Protein AF-A0A2G9N004-F1 (afdb_monomer)

Radius of gyration: 15.36 Å; Cα contacts (8 Å, |Δi|>4): 137; chains: 1; bounding box: 22×33×58 Å

Nearest PDB structures (foldseek):
  5yh1-assembly1_A  TM=9.081E-01  e=7.435E-05  Pyrococcus furiosus DSM 3638
  3ab2-assembly3_J  TM=6.854E-01  e=3.575E-01  Corynebacterium glutamicum
  3ab4-assembly2_E  TM=6.416E-01  e=4.579E-01  Corynebacterium glutamicum
  3ab4-assembly3_K  TM=6.452E-01  e=1.024E+00  Corynebacterium glutamicum
  3ab2-assemb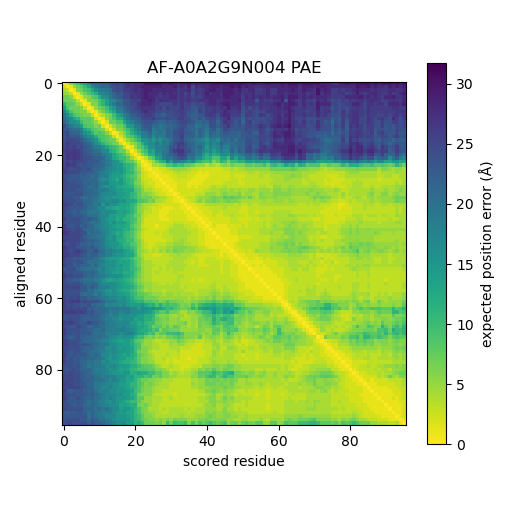ly1_C  TM=6.433E-01  e=1.159E+00  Corynebacterium glutamicum

Secondary structure (DSSP, 8-state):
---------------SS----TT---EEEEE-SSEEEEEE-HHHHHTT--HHHHHHHHHHH-TTTEEEEEEETTEEEEEE-TTTHHHHHHHHHHH-

Structure (mmCIF, N/CA/C/O backbone):
data_AF-A0A2G9N004-F1
#
_entry.id   AF-A0A2G9N004-F1
#
loop_
_atom_site.group_PDB
_atom_site.id
_atom_site.type_symbol
_atom_site.label_atom_id
_atom_site.label_alt_id
_atom_site.label_comp_id
_atom_site.label_asym_id
_atom_site.label_entity_id
_atom_site.label_seq_id
_atom_site.pdbx_PDB_ins_code
_atom_site.Cartn_x
_atom_site.Cartn_y
_atom_site.Cartn_z
_atom_site.occupancy
_atom_site.B_iso_or_equiv
_atom_site.auth_seq_id
_atom_site.auth_comp_id
_atom_site.auth_asym_id
_atom_site.auth_atom_id
_atom_site.pdbx_PDB_model_num
ATOM 1 N N . CYS A 1 1 ? 4.295 -15.138 38.399 1.00 32.31 1 CYS A N 1
ATOM 2 C CA . CYS A 1 1 ? 5.316 -14.975 37.356 1.00 32.31 1 CYS A CA 1
ATOM 3 C C . CYS A 1 1 ? 4.756 -15.554 36.069 1.00 32.31 1 CYS A C 1
ATOM 5 O O . CYS A 1 1 ? 4.342 -16.707 36.104 1.00 32.31 1 CYS A O 1
ATOM 7 N N . GLU A 1 2 ? 4.552 -14.675 35.080 1.00 30.58 2 GLU A N 1
ATOM 8 C CA . GLU A 1 2 ? 4.997 -14.775 33.669 1.00 30.58 2 GLU A CA 1
ATOM 9 C C . GLU A 1 2 ? 5.086 -16.189 33.049 1.00 30.58 2 GLU A C 1
ATOM 11 O O . GLU A 1 2 ? 5.562 -17.119 33.680 1.00 30.58 2 GLU A O 1
ATOM 16 N N . GLU A 1 3 ? 4.718 -16.465 31.800 1.00 34.47 3 GLU A N 1
ATOM 17 C CA . GLU A 1 3 ? 4.456 -15.638 30.620 1.00 34.47 3 GLU A CA 1
ATOM 18 C C . GLU A 1 3 ? 3.842 -16.575 29.548 1.00 34.47 3 GLU A C 1
ATOM 20 O O . GLU A 1 3 ? 4.180 -17.755 29.484 1.00 34.47 3 GLU A O 1
ATOM 25 N N . GLU A 1 4 ? 2.883 -16.048 28.783 1.00 36.28 4 GLU A N 1
ATOM 26 C CA . GLU A 1 4 ? 2.733 -16.123 27.313 1.00 36.28 4 GLU A CA 1
ATOM 27 C C . GLU A 1 4 ? 3.145 -17.435 26.592 1.00 36.28 4 GLU A C 1
ATOM 29 O O . GLU A 1 4 ? 4.280 -17.879 26.615 1.00 36.28 4 GLU A O 1
ATOM 34 N N . GLY A 1 5 ? 2.271 -18.151 25.881 1.00 37.84 5 GLY A N 1
ATOM 35 C CA . GLY A 1 5 ? 1.435 -17.663 24.787 1.00 37.84 5 GLY A CA 1
ATOM 36 C C . GLY A 1 5 ? 2.092 -18.006 23.445 1.00 37.84 5 GLY A C 1
ATOM 37 O O . GLY A 1 5 ? 3.099 -17.416 23.091 1.00 37.84 5 GLY A O 1
ATOM 38 N N . MET A 1 6 ? 1.522 -18.923 22.653 1.00 35.72 6 MET A N 1
ATOM 39 C CA . MET A 1 6 ? 1.829 -18.984 21.215 1.00 35.72 6 MET A CA 1
ATOM 40 C C . MET A 1 6 ? 0.735 -19.722 20.435 1.00 35.72 6 MET A C 1
ATOM 42 O O . MET A 1 6 ? 0.655 -20.947 20.380 1.00 35.72 6 MET A O 1
ATOM 46 N N . VAL A 1 7 ? -0.144 -18.926 19.827 1.00 36.38 7 VAL A N 1
ATOM 47 C CA . VAL A 1 7 ? -1.220 -19.360 18.934 1.00 36.38 7 VAL A CA 1
ATOM 48 C C . VAL A 1 7 ? -0.632 -19.683 17.560 1.00 36.38 7 VAL A C 1
ATOM 50 O O . VAL A 1 7 ? -0.249 -18.795 16.802 1.00 36.38 7 VAL A O 1
ATOM 53 N N . GLN A 1 8 ? -0.605 -20.965 17.202 1.00 40.16 8 GLN A N 1
ATOM 54 C CA . GLN A 1 8 ? -0.331 -21.414 15.837 1.00 40.16 8 GLN A CA 1
ATOM 55 C C . GLN A 1 8 ? -1.584 -21.266 14.967 1.00 40.16 8 GLN A C 1
ATOM 57 O O . GLN A 1 8 ? -2.447 -22.139 14.993 1.00 40.16 8 GLN A O 1
ATOM 62 N N . ARG A 1 9 ? -1.692 -20.205 14.155 1.00 37.94 9 ARG A N 1
ATOM 63 C CA . ARG A 1 9 ? -2.609 -20.176 12.992 1.00 37.94 9 ARG A CA 1
ATOM 64 C C . ARG A 1 9 ? -2.041 -19.361 11.828 1.00 37.94 9 ARG A C 1
ATOM 66 O O . ARG A 1 9 ? -2.526 -18.282 11.512 1.00 37.94 9 ARG A O 1
ATOM 73 N N . GLY A 1 10 ? -1.051 -19.923 11.137 1.00 36.41 10 GLY A N 1
ATOM 74 C CA . GLY A 1 10 ? -0.711 -19.528 9.768 1.00 36.41 10 GLY A CA 1
ATOM 75 C C . GLY A 1 10 ? -1.609 -20.266 8.775 1.00 36.41 10 GLY A C 1
ATOM 76 O O . GLY A 1 10 ? -1.238 -21.327 8.275 1.00 36.41 10 GLY A O 1
ATOM 77 N N . LYS A 1 11 ? -2.819 -19.753 8.513 1.00 38.72 11 LYS A N 1
ATOM 78 C CA . LYS A 1 11 ? -3.652 -20.258 7.412 1.00 38.72 11 LYS A CA 1
ATOM 79 C C . LYS A 1 11 ? -3.095 -19.705 6.096 1.00 38.72 11 LYS A C 1
ATOM 81 O O . LYS A 1 11 ? -3.106 -18.503 5.858 1.00 38.72 11 LYS A O 1
ATOM 86 N N . LYS A 1 12 ? -2.566 -20.635 5.305 1.00 41.50 12 LYS A N 1
ATOM 87 C CA . LYS A 1 12 ? -2.008 -20.519 3.956 1.00 41.50 12 LYS A CA 1
ATOM 88 C C . LYS A 1 12 ? -2.896 -19.669 3.039 1.00 41.50 12 LYS A C 1
ATOM 90 O O . LYS A 1 12 ? -4.014 -20.083 2.770 1.00 41.50 12 LYS A O 1
ATOM 95 N N . ASN A 1 13 ? -2.361 -18.570 2.509 1.00 40.53 13 ASN A N 1
ATOM 96 C CA . ASN A 1 13 ? -2.846 -17.901 1.296 1.00 40.53 13 ASN A CA 1
ATOM 97 C C . ASN A 1 13 ? -1.628 -17.618 0.395 1.00 40.53 13 ASN A C 1
ATOM 99 O O . ASN A 1 13 ? -1.233 -16.478 0.179 1.00 40.53 13 ASN A O 1
ATOM 103 N N . GLU A 1 14 ? -0.995 -18.691 -0.082 1.00 42.22 14 GLU A N 1
ATOM 104 C CA . GLU A 1 14 ? 0.106 -18.683 -1.063 1.00 42.22 14 GLU A CA 1
ATOM 105 C C . GLU A 1 14 ? -0.394 -19.126 -2.455 1.00 42.22 14 GLU A C 1
ATOM 107 O O . GLU A 1 14 ? 0.294 -19.809 -3.202 1.00 42.22 14 GLU A O 1
ATOM 112 N N . ALA A 1 15 ? -1.630 -18.768 -2.813 1.00 41.94 15 ALA A N 1
ATOM 113 C CA . ALA A 1 15 ? -2.284 -19.230 -4.039 1.00 41.94 15 ALA A CA 1
ATOM 114 C C . ALA A 1 15 ? -2.799 -18.055 -4.885 1.00 41.94 15 ALA A C 1
ATOM 116 O O . ALA A 1 15 ? -3.999 -17.891 -5.049 1.00 41.94 15 ALA A O 1
ATOM 117 N N . ALA A 1 16 ? -1.889 -17.207 -5.374 1.00 45.88 16 ALA A N 1
ATOM 118 C CA . ALA A 1 16 ? -2.142 -16.297 -6.508 1.00 45.88 16 ALA A CA 1
ATOM 119 C C . ALA A 1 16 ? -0.856 -15.722 -7.147 1.00 45.88 16 ALA A C 1
ATOM 121 O O . ALA A 1 16 ? -0.929 -14.831 -7.984 1.00 45.88 16 ALA A O 1
ATOM 122 N N . ALA A 1 17 ? 0.340 -16.201 -6.779 1.00 45.28 17 ALA A N 1
ATOM 123 C CA . ALA A 1 17 ? 1.596 -15.809 -7.437 1.00 45.28 17 ALA A CA 1
ATOM 124 C C . ALA A 1 17 ? 1.980 -16.776 -8.576 1.00 45.28 17 ALA A C 1
ATOM 126 O O . ALA A 1 17 ? 3.155 -16.927 -8.911 1.00 45.28 17 ALA A O 1
ATOM 127 N N . GLY A 1 18 ? 0.992 -17.484 -9.125 1.00 43.59 18 GLY A N 1
ATOM 128 C CA . GLY A 1 18 ? 1.172 -18.546 -10.099 1.00 43.59 18 GLY A CA 1
ATOM 129 C C . GLY A 1 18 ? 0.395 -18.258 -11.368 1.00 43.59 18 GLY A C 1
ATOM 130 O O . GLY A 1 18 ? -0.637 -18.861 -11.569 1.00 43.59 18 GLY A O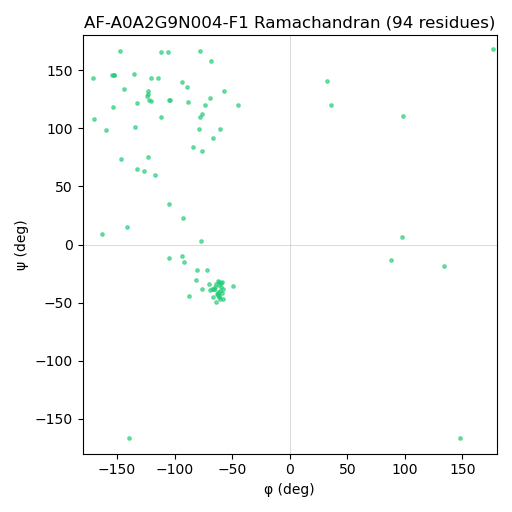 1
ATOM 131 N N . GLU A 1 19 ? 0.898 -17.336 -12.184 1.00 40.09 19 GLU A N 1
ATOM 132 C CA . GLU A 1 19 ? 0.922 -17.445 -13.646 1.00 40.09 19 GLU A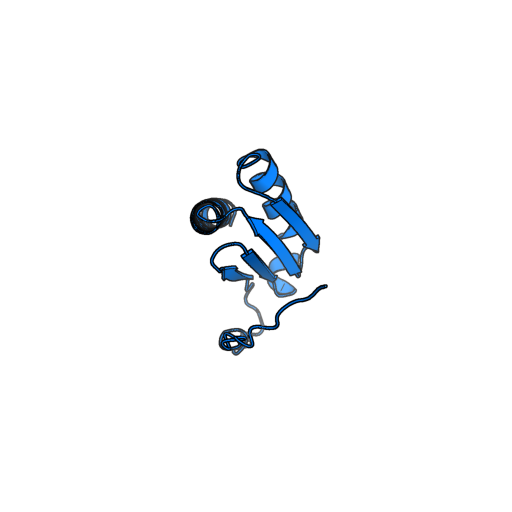 CA 1
ATOM 133 C C . GLU A 1 19 ? 1.810 -16.311 -14.169 1.00 40.09 19 GLU A C 1
ATOM 135 O O . GLU A 1 19 ? 1.517 -15.123 -14.060 1.00 40.09 19 GLU A O 1
ATOM 140 N N . ARG A 1 20 ? 3.002 -16.682 -14.644 1.00 50.12 20 ARG A N 1
ATOM 141 C CA . ARG A 1 20 ? 3.949 -15.754 -15.264 1.00 50.12 20 ARG A CA 1
ATOM 142 C C . ARG A 1 20 ? 3.449 -15.443 -16.673 1.00 50.12 20 ARG A C 1
ATOM 144 O O . ARG A 1 20 ? 3.973 -15.998 -17.636 1.00 50.12 20 ARG A O 1
ATOM 151 N N . GLU A 1 21 ? 2.483 -14.541 -16.804 1.00 49.72 21 GLU A N 1
ATOM 152 C CA . GLU A 1 21 ? 2.242 -13.859 -18.076 1.00 49.72 21 GLU A CA 1
ATOM 153 C C . GLU A 1 21 ? 3.457 -12.966 -18.370 1.00 49.72 21 GLU A C 1
ATOM 155 O O . GLU A 1 21 ? 3.576 -11.835 -17.891 1.00 49.72 21 GLU A O 1
ATOM 160 N N . LYS A 1 22 ? 4.440 -13.516 -19.093 1.00 50.88 22 LYS A N 1
ATOM 161 C CA . LYS A 1 22 ? 5.611 -12.769 -19.563 1.00 50.88 22 LYS A CA 1
ATOM 162 C C . LYS A 1 22 ? 5.133 -11.638 -20.482 1.00 50.88 22 LYS A C 1
ATOM 164 O O . LYS A 1 22 ? 4.866 -11.876 -21.651 1.00 50.88 22 LYS A O 1
ATOM 169 N N . GLY A 1 23 ? 5.053 -10.423 -19.941 1.00 65.38 23 GLY A N 1
ATOM 170 C CA . GLY A 1 23 ? 4.770 -9.192 -20.690 1.00 65.38 23 GLY A CA 1
ATOM 171 C C . GLY A 1 23 ? 3.726 -8.279 -20.045 1.00 65.38 23 GLY A C 1
ATOM 172 O O . GLY A 1 23 ? 3.699 -7.086 -20.340 1.00 65.38 23 GLY A O 1
ATOM 173 N N . ASN A 1 24 ? 2.908 -8.798 -19.125 1.00 78.62 24 ASN A N 1
ATOM 174 C CA . ASN A 1 24 ? 1.876 -8.000 -18.469 1.00 78.62 24 ASN A CA 1
ATOM 175 C C . ASN A 1 24 ? 2.379 -7.411 -17.145 1.00 78.62 24 ASN A C 1
ATOM 177 O O . ASN A 1 24 ? 3.101 -8.050 -16.376 1.00 78.62 24 ASN A O 1
ATOM 181 N N . ALA A 1 25 ? 2.011 -6.156 -16.885 1.00 85.81 25 ALA A N 1
ATOM 182 C CA . ALA A 1 25 ? 2.237 -5.513 -15.597 1.00 85.81 25 ALA A CA 1
ATOM 183 C C . ALA A 1 25 ? 1.244 -6.088 -14.586 1.00 85.81 25 ALA A C 1
ATOM 185 O O . ALA A 1 25 ? 0.039 -5.990 -14.795 1.00 85.81 25 ALA A O 1
ATOM 186 N N . VAL A 1 26 ? 1.755 -6.690 -13.513 1.00 86.19 26 VAL A N 1
ATOM 187 C CA . VAL A 1 26 ? 0.944 -7.364 -12.496 1.00 86.19 26 VAL A CA 1
ATOM 188 C C . VAL A 1 26 ? 1.259 -6.770 -11.133 1.00 86.19 26 VAL A C 1
ATOM 190 O O . VAL A 1 26 ? 2.422 -6.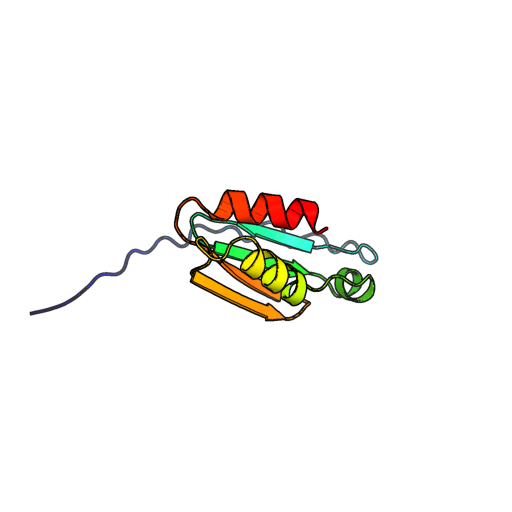718 -10.717 1.00 86.19 26 VAL A O 1
ATOM 193 N N . VAL A 1 27 ? 0.203 -6.368 -10.432 1.00 86.25 27 VAL A N 1
ATOM 194 C CA . VAL A 1 27 ? 0.235 -5.931 -9.038 1.00 86.25 27 VAL A CA 1
ATOM 195 C C . VAL A 1 27 ? -0.690 -6.846 -8.246 1.00 86.25 27 VAL A C 1
ATOM 197 O O . VAL A 1 27 ? -1.868 -6.982 -8.558 1.00 86.25 27 VAL A O 1
ATOM 200 N N . VAL A 1 28 ? -0.145 -7.487 -7.220 1.00 88.94 28 VAL A N 1
ATOM 201 C CA . VAL A 1 28 ? -0.873 -8.342 -6.287 1.00 88.94 28 VAL A CA 1
ATOM 202 C C . VAL A 1 28 ? -1.035 -7.586 -4.979 1.00 88.94 28 VAL A C 1
ATOM 204 O O . VAL A 1 28 ? -0.046 -7.164 -4.372 1.00 88.94 28 VAL A O 1
ATOM 207 N N . ILE A 1 29 ? -2.283 -7.447 -4.539 1.00 88.19 29 ILE A N 1
ATOM 208 C CA . ILE A 1 29 ? -2.633 -6.824 -3.265 1.00 88.19 29 ILE A CA 1
ATOM 209 C C . ILE A 1 29 ? -3.182 -7.913 -2.348 1.00 88.19 29 ILE A C 1
ATOM 211 O O . ILE A 1 29 ? -4.265 -8.450 -2.570 1.00 88.19 29 ILE A O 1
ATOM 215 N N . GLY A 1 30 ? -2.418 -8.262 -1.320 1.00 87.88 30 GLY A N 1
ATOM 216 C CA . GLY A 1 30 ? -2.894 -9.101 -0.230 1.00 87.88 30 GLY A CA 1
ATOM 217 C C . GLY A 1 30 ? -3.508 -8.227 0.854 1.00 87.88 30 GLY A C 1
ATOM 218 O O . GLY A 1 30 ? -2.925 -7.219 1.235 1.00 87.88 30 GLY A O 1
ATOM 219 N N . PHE A 1 31 ? -4.664 -8.599 1.392 1.00 85.56 31 PHE A N 1
ATOM 220 C CA . PHE A 1 31 ? -5.253 -7.889 2.526 1.00 85.56 31 PHE A CA 1
ATOM 221 C C . PHE A 1 31 ? -5.767 -8.866 3.583 1.00 85.56 31 PHE A C 1
ATOM 223 O O . PHE A 1 31 ? -6.209 -9.975 3.286 1.00 85.56 31 PHE A O 1
ATOM 230 N N . GLY A 1 32 ? -5.677 -8.444 4.839 1.00 84.56 32 GLY A N 1
ATOM 231 C CA . GLY A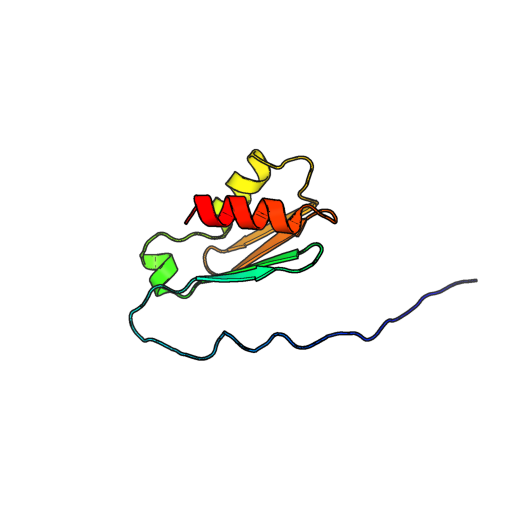 1 32 ? -6.180 -9.138 6.018 1.00 84.56 32 GLY A CA 1
ATOM 232 C C . GLY A 1 32 ? -6.805 -8.150 7.001 1.00 84.56 32 GLY A C 1
ATOM 233 O O . GLY A 1 32 ? -7.042 -6.996 6.665 1.00 84.56 32 GLY A O 1
ATOM 234 N N . GLU A 1 33 ? -7.063 -8.584 8.237 1.00 83.25 33 GLU A N 1
ATOM 235 C CA . GLU A 1 33 ? -7.811 -7.777 9.220 1.00 83.25 33 GLU A CA 1
ATOM 236 C C . GLU A 1 33 ? -7.131 -6.434 9.574 1.00 83.25 33 GLU A C 1
ATOM 238 O O . GLU A 1 33 ? -7.810 -5.427 9.783 1.00 83.25 33 GLU A O 1
ATOM 243 N N . SER A 1 34 ? -5.794 -6.417 9.599 1.00 85.88 34 SER A N 1
ATOM 244 C CA . SER A 1 34 ? -4.977 -5.266 10.024 1.00 85.88 34 SER A CA 1
ATOM 245 C C . SER A 1 34 ? -3.719 -5.077 9.167 1.00 85.88 34 SER A C 1
ATOM 247 O O . SER A 1 34 ? -2.771 -4.410 9.584 1.00 85.88 34 SER A O 1
ATOM 249 N N . LEU A 1 35 ? -3.652 -5.723 8.002 1.00 86.25 35 LEU A N 1
ATOM 250 C CA . LEU A 1 35 ? -2.467 -5.739 7.147 1.00 86.25 35 LEU A CA 1
ATOM 251 C C . LEU A 1 35 ? -2.882 -5.717 5.680 1.00 86.25 35 LEU A C 1
ATOM 253 O O . LEU A 1 35 ? -3.731 -6.503 5.269 1.00 86.25 35 LEU A O 1
ATOM 257 N N . VAL A 1 36 ? -2.229 -4.866 4.901 1.00 87.31 36 VAL A N 1
ATOM 258 C CA . VAL A 1 36 ? -2.293 -4.843 3.441 1.00 87.31 36 VAL A CA 1
ATOM 259 C C . VAL A 1 36 ? -0.866 -4.984 2.915 1.00 87.31 36 VAL A C 1
ATOM 261 O O . VAL A 1 36 ? 0.040 -4.295 3.381 1.00 87.31 36 VAL A O 1
ATOM 264 N N . THR A 1 37 ? -0.634 -5.907 1.991 1.00 88.75 37 THR A N 1
ATOM 265 C CA . THR A 1 37 ? 0.657 -6.180 1.357 1.00 88.75 37 THR A CA 1
ATOM 266 C C . THR A 1 37 ? 0.546 -5.991 -0.147 1.00 88.75 37 THR A C 1
ATOM 268 O O . THR A 1 37 ? -0.459 -6.324 -0.763 1.00 88.75 37 THR A O 1
ATOM 271 N N . PHE A 1 38 ? 1.608 -5.475 -0.745 1.00 88.56 38 PHE A N 1
ATOM 272 C CA . PHE A 1 38 ? 1.706 -5.177 -2.164 1.00 88.56 38 PHE A CA 1
ATOM 273 C C . PHE A 1 38 ? 2.901 -5.920 -2.725 1.00 88.56 38 PHE A C 1
ATOM 275 O O . PHE A 1 38 ? 3.993 -5.855 -2.151 1.00 88.56 38 PHE A O 1
ATOM 282 N N . ARG A 1 39 ? 2.708 -6.601 -3.851 1.00 88.62 39 ARG A N 1
ATOM 283 C CA . ARG A 1 39 ? 3.784 -7.179 -4.655 1.00 88.62 39 ARG A CA 1
ATOM 284 C C . ARG A 1 39 ? 3.558 -6.818 -6.110 1.00 88.62 39 ARG A C 1
ATOM 286 O O . ARG A 1 39 ? 2.536 -7.174 -6.677 1.00 88.62 39 ARG A O 1
ATOM 293 N N . ALA A 1 40 ? 4.523 -6.152 -6.713 1.00 87.81 40 ALA A N 1
ATOM 294 C CA . ALA A 1 40 ? 4.513 -5.811 -8.122 1.00 87.81 40 ALA A CA 1
ATOM 295 C C . ALA A 1 40 ? 5.638 -6.544 -8.847 1.00 87.81 40 ALA A C 1
ATOM 297 O O . ALA A 1 40 ? 6.733 -6.738 -8.308 1.00 87.81 40 ALA A O 1
ATOM 298 N N . ASN A 1 41 ? 5.366 -6.961 -10.080 1.00 87.75 41 ASN A N 1
ATOM 299 C CA . ASN A 1 41 ? 6.411 -7.463 -10.959 1.00 87.75 41 ASN A CA 1
ATOM 300 C C . ASN A 1 41 ? 7.222 -6.302 -11.565 1.00 87.75 41 ASN A C 1
ATOM 302 O O . ASN A 1 41 ? 6.827 -5.138 -11.509 1.00 87.75 41 ASN A O 1
ATOM 306 N N . GLN A 1 42 ? 8.374 -6.613 -12.164 1.00 86.44 42 GLN A N 1
ATOM 307 C CA . GLN A 1 42 ? 9.222 -5.574 -12.759 1.00 86.44 42 GLN A CA 1
ATOM 308 C C . GLN A 1 42 ? 8.529 -4.801 -13.885 1.00 86.44 42 GLN A C 1
ATOM 310 O O . GLN A 1 42 ? 8.788 -3.613 -14.043 1.00 86.44 42 GLN A O 1
ATOM 315 N N . GLU A 1 43 ? 7.635 -5.441 -14.640 1.00 87.06 43 GLU A N 1
ATOM 316 C CA . GLU A 1 43 ? 6.894 -4.776 -15.714 1.00 87.06 43 GLU A CA 1
ATOM 317 C C . GLU A 1 43 ? 5.946 -3.700 -15.166 1.00 87.06 43 GLU A C 1
ATOM 319 O O . GLU A 1 43 ? 5.875 -2.613 -15.732 1.00 87.06 43 GLU A O 1
ATOM 324 N N . ALA A 1 44 ? 5.290 -3.937 -14.025 1.00 85.50 44 ALA A N 1
ATOM 325 C CA . ALA A 1 44 ? 4.488 -2.919 -13.348 1.00 85.50 44 ALA A CA 1
ATOM 326 C C . ALA A 1 44 ? 5.340 -1.728 -12.891 1.00 85.50 44 ALA A C 1
ATOM 328 O O . ALA A 1 44 ? 4.966 -0.581 -13.129 1.00 85.50 44 ALA A O 1
ATOM 329 N N . ILE A 1 45 ? 6.521 -1.984 -12.323 1.00 86.56 45 ILE A N 1
ATOM 330 C CA . ILE A 1 45 ? 7.442 -0.918 -11.894 1.00 86.56 45 ILE A CA 1
ATOM 331 C C . ILE A 1 45 ? 7.917 -0.091 -13.094 1.00 86.56 45 ILE A C 1
ATOM 333 O O . ILE A 1 45 ? 7.921 1.136 -13.037 1.00 86.56 45 ILE A O 1
ATOM 337 N N . LYS A 1 46 ? 8.259 -0.742 -14.214 1.00 85.44 46 LYS A N 1
ATOM 338 C CA . LYS A 1 46 ? 8.632 -0.053 -15.462 1.00 85.44 46 LYS A CA 1
ATOM 339 C C . LYS A 1 46 ? 7.496 0.798 -16.029 1.00 85.44 46 LYS A C 1
ATOM 341 O O . LYS A 1 46 ? 7.769 1.828 -16.634 1.00 85.44 46 LYS A O 1
ATOM 346 N N . LYS A 1 47 ? 6.238 0.397 -15.818 1.00 85.31 47 LYS A N 1
ATOM 347 C CA . LYS A 1 47 ? 5.053 1.198 -16.167 1.00 85.31 47 LYS A CA 1
ATOM 348 C C . LYS A 1 47 ? 4.761 2.334 -15.175 1.00 85.31 47 LYS A C 1
ATOM 350 O O . LYS A 1 47 ? 3.782 3.046 -1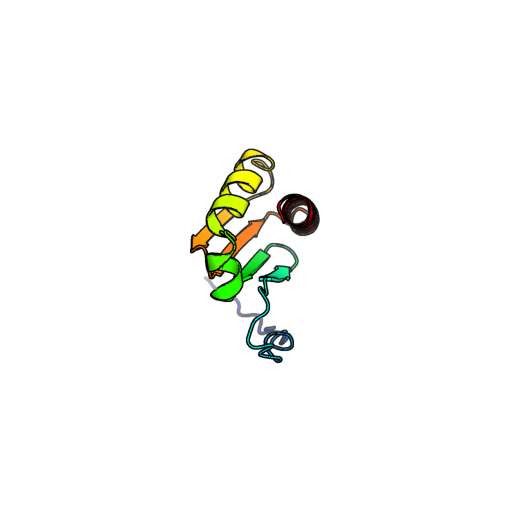5.359 1.00 85.31 47 LYS A O 1
ATOM 355 N N . GLY A 1 48 ? 5.606 2.529 -14.161 1.00 85.00 48 GLY A N 1
ATOM 356 C CA . GLY A 1 48 ? 5.498 3.625 -13.198 1.00 85.00 48 GLY A CA 1
ATOM 357 C C . GLY A 1 48 ? 4.806 3.255 -11.888 1.00 85.00 48 GLY A C 1
ATOM 358 O O . GLY A 1 48 ? 4.588 4.140 -11.062 1.00 85.00 48 GLY A O 1
ATOM 359 N N . PHE A 1 49 ? 4.482 1.977 -11.664 1.00 86.88 49 PHE A N 1
ATOM 360 C CA . PHE A 1 49 ? 3.924 1.545 -10.387 1.00 86.88 49 PHE A CA 1
ATOM 361 C C . PHE A 1 49 ? 4.977 1.624 -9.276 1.00 86.88 49 PHE A C 1
ATOM 363 O O . PHE A 1 49 ? 6.046 1.015 -9.358 1.00 86.88 49 PHE A O 1
ATOM 370 N N . ASP A 1 50 ? 4.642 2.332 -8.202 1.00 87.62 50 ASP A N 1
ATOM 371 C CA . ASP A 1 50 ? 5.471 2.445 -7.009 1.00 87.62 50 ASP A CA 1
ATOM 372 C C . ASP A 1 50 ? 4.598 2.247 -5.769 1.00 87.62 50 ASP A C 1
ATOM 374 O O . ASP A 1 50 ? 3.884 3.152 -5.326 1.00 87.62 50 ASP A O 1
ATOM 378 N N . ALA A 1 51 ? 4.666 1.042 -5.199 1.00 86.31 51 ALA A N 1
ATOM 379 C CA . ALA A 1 51 ? 3.919 0.716 -3.991 1.00 86.31 51 ALA A CA 1
ATOM 380 C C . ALA A 1 51 ? 4.269 1.647 -2.818 1.00 86.31 51 ALA A C 1
ATOM 382 O O . ALA A 1 51 ? 3.403 1.944 -2.004 1.00 86.31 51 ALA A O 1
ATOM 383 N N . GLY A 1 52 ? 5.511 2.133 -2.723 1.00 86.31 52 GLY A N 1
ATOM 384 C CA . GLY A 1 52 ? 5.931 3.041 -1.657 1.00 86.31 52 GLY A CA 1
ATOM 385 C C . GLY A 1 52 ? 5.194 4.375 -1.729 1.00 86.31 52 GLY A C 1
ATOM 386 O O . GLY A 1 52 ? 4.592 4.792 -0.740 1.00 86.31 52 GLY A O 1
ATOM 387 N N . LYS A 1 53 ? 5.152 4.987 -2.917 1.00 87.19 53 LYS A N 1
ATOM 388 C CA . LYS A 1 53 ? 4.451 6.266 -3.135 1.00 87.19 53 LYS A CA 1
ATOM 389 C C . LYS A 1 53 ? 2.952 6.169 -2.870 1.00 87.19 53 LYS A C 1
ATOM 391 O O . LYS A 1 53 ? 2.376 7.067 -2.261 1.00 87.19 53 LYS A O 1
ATOM 396 N N . ILE A 1 54 ? 2.326 5.070 -3.292 1.00 86.81 54 ILE A N 1
ATOM 397 C CA . ILE A 1 54 ? 0.901 4.820 -3.030 1.00 86.81 54 ILE A CA 1
ATOM 398 C C . ILE A 1 54 ? 0.655 4.740 -1.521 1.00 86.81 54 ILE A C 1
ATOM 400 O O . ILE A 1 54 ? -0.263 5.372 -1.005 1.00 86.81 54 ILE A O 1
ATOM 404 N N . ILE A 1 55 ? 1.511 4.021 -0.790 1.00 85.75 55 ILE A N 1
ATOM 405 C CA . ILE A 1 55 ? 1.408 3.921 0.667 1.00 85.75 55 ILE A CA 1
ATOM 406 C C . ILE A 1 55 ? 1.588 5.283 1.343 1.00 85.75 55 ILE A C 1
ATOM 408 O O . ILE A 1 55 ? 0.861 5.576 2.292 1.00 85.75 55 ILE A O 1
ATOM 412 N N . GLU A 1 56 ? 2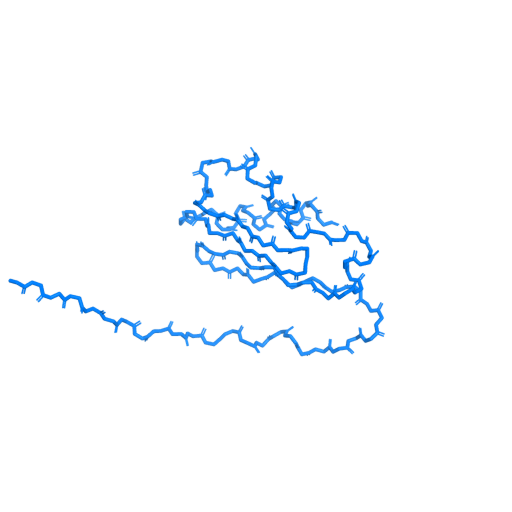.546 6.09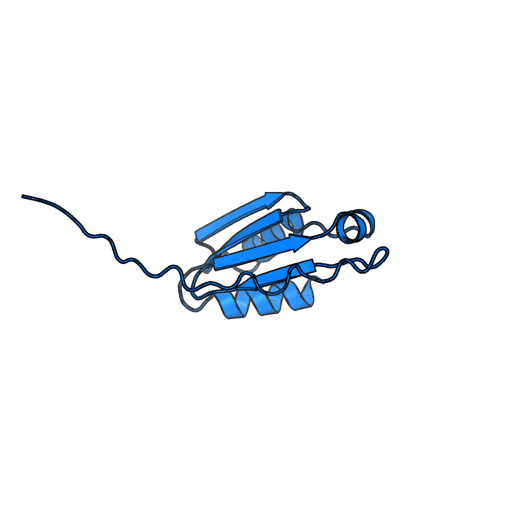8 0.903 1.00 86.88 56 GLU A N 1
ATOM 413 C CA . GLU A 1 56 ? 2.749 7.440 1.460 1.00 86.88 56 GLU A CA 1
ATOM 414 C C . GLU A 1 56 ? 1.517 8.319 1.268 1.00 86.88 56 GLU A C 1
ATOM 416 O O . GLU A 1 56 ? 1.014 8.866 2.248 1.00 86.88 56 GLU A O 1
ATOM 421 N N . ARG A 1 57 ? 0.943 8.337 0.063 1.00 86.44 57 ARG A N 1
ATOM 422 C CA . ARG A 1 57 ? -0.304 9.061 -0.198 1.00 86.44 57 ARG A CA 1
ATOM 423 C C . ARG A 1 57 ? -1.443 8.586 0.707 1.00 86.44 57 ARG A C 1
ATOM 425 O O . ARG A 1 57 ? -2.108 9.395 1.347 1.00 86.44 57 ARG A O 1
ATOM 432 N N . ILE A 1 58 ? -1.632 7.272 0.834 1.00 85.69 58 ILE A N 1
ATOM 433 C CA . ILE A 1 58 ? -2.692 6.713 1.687 1.00 85.69 58 ILE A CA 1
ATOM 434 C C . ILE A 1 58 ? -2.459 7.057 3.166 1.00 85.69 58 ILE A C 1
ATOM 436 O O . ILE A 1 58 ? -3.420 7.274 3.902 1.00 85.69 58 ILE A O 1
ATOM 440 N N . LYS A 1 59 ? -1.205 7.144 3.628 1.00 84.75 59 LYS A N 1
ATOM 441 C CA . LYS A 1 59 ? -0.894 7.625 4.986 1.00 84.75 59 LYS A CA 1
ATOM 442 C C . LYS A 1 59 ? -1.273 9.080 5.196 1.00 84.75 59 LYS A C 1
ATOM 444 O O . LYS A 1 59 ? -1.683 9.427 6.303 1.00 84.75 59 LYS A O 1
ATOM 449 N N . GLU A 1 60 ? -1.118 9.921 4.181 1.00 85.94 60 GLU A N 1
ATOM 450 C CA . GLU A 1 60 ? -1.521 11.322 4.265 1.00 85.94 60 GLU A CA 1
ATOM 451 C C . GLU A 1 60 ? -3.042 11.473 4.322 1.00 85.94 60 GLU A C 1
ATOM 453 O O . GLU A 1 60 ? -3.532 12.274 5.122 1.00 85.94 60 GLU A O 1
ATOM 458 N N . GLU A 1 61 ? -3.778 10.659 3.561 1.00 84.06 61 GLU A N 1
ATOM 459 C CA . GLU A 1 61 ? -5.247 10.673 3.548 1.00 84.06 61 GLU A CA 1
ATOM 460 C C . GLU A 1 61 ? -5.854 9.993 4.793 1.00 84.06 61 GLU A C 1
ATOM 462 O O . GLU A 1 61 ? -6.816 10.494 5.375 1.00 84.06 61 GLU A O 1
ATOM 467 N N . ILE A 1 62 ? -5.265 8.890 5.273 1.00 81.38 62 ILE A N 1
ATOM 468 C CA . ILE A 1 62 ? -5.779 8.075 6.390 1.00 81.38 62 ILE A CA 1
ATOM 469 C C . ILE A 1 62 ? -4.797 8.074 7.576 1.00 81.38 62 ILE A C 1
ATOM 471 O O . ILE A 1 62 ? -4.340 7.029 8.054 1.00 81.38 62 ILE A O 1
ATOM 475 N N . LYS A 1 63 ? -4.505 9.261 8.121 1.00 75.94 63 LYS A N 1
ATOM 476 C CA . LYS A 1 63 ? -3.595 9.421 9.278 1.00 75.94 63 LYS A CA 1
ATOM 477 C C . LYS A 1 63 ? -4.053 8.674 10.534 1.00 75.94 63 LYS A C 1
ATOM 479 O O . LYS A 1 63 ? -3.236 8.195 11.314 1.00 75.94 63 LYS A O 1
ATOM 484 N N . THR A 1 64 ? -5.359 8.557 10.754 1.00 78.75 64 THR A N 1
ATOM 485 C CA . THR A 1 64 ? -5.942 7.964 11.972 1.00 78.75 64 THR A CA 1
ATOM 486 C C . THR A 1 64 ? -5.965 6.435 11.965 1.00 78.75 64 THR A C 1
ATOM 488 O O . THR A 1 64 ? -6.037 5.821 13.039 1.00 78.75 64 THR A O 1
ATOM 491 N N . GLY A 1 65 ? -5.907 5.825 10.777 1.00 77.06 65 GLY A N 1
ATOM 492 C CA . GLY A 1 65 ? -6.140 4.396 10.551 1.00 77.06 65 GLY A CA 1
ATOM 493 C C . GLY A 1 65 ? -4.887 3.560 10.292 1.00 77.06 65 GLY A C 1
ATOM 494 O O . GLY A 1 65 ? -4.974 2.331 10.321 1.00 77.06 65 GLY A O 1
ATOM 495 N N . ILE A 1 66 ? -3.734 4.189 10.057 1.00 84.56 66 ILE A N 1
ATOM 496 C CA . ILE A 1 66 ? -2.479 3.501 9.731 1.00 84.56 66 ILE A CA 1
ATOM 497 C C . ILE A 1 66 ? -1.554 3.496 10.945 1.00 84.56 66 ILE A C 1
ATOM 499 O O . ILE A 1 66 ? -1.229 4.541 11.498 1.00 84.56 66 ILE A O 1
ATOM 503 N N . ASN A 1 67 ? -1.123 2.302 11.354 1.00 81.50 67 ASN A N 1
ATOM 504 C CA . ASN A 1 67 ? -0.160 2.126 12.441 1.00 81.50 67 ASN A CA 1
ATOM 505 C C . ASN A 1 67 ? 1.275 2.193 11.916 1.00 81.50 67 ASN A C 1
ATOM 507 O O . ASN A 1 67 ? 2.143 2.808 12.523 1.00 81.50 67 ASN A O 1
ATOM 511 N N . LEU A 1 68 ? 1.529 1.526 10.790 1.00 80.25 68 LEU A N 1
ATOM 512 C CA . LEU A 1 68 ? 2.847 1.459 10.176 1.00 80.25 68 LEU A CA 1
ATOM 513 C C . LEU A 1 68 ? 2.679 1.256 8.674 1.00 80.25 68 LEU A C 1
ATOM 515 O O . LEU A 1 68 ? 1.778 0.544 8.245 1.00 80.25 68 LEU A O 1
ATOM 519 N N . GLY A 1 69 ? 3.565 1.810 7.863 1.00 81.19 69 GLY A N 1
ATOM 520 C CA . GLY A 1 69 ? 3.611 1.472 6.444 1.00 81.19 69 GLY A CA 1
ATOM 521 C C . GLY A 1 69 ? 4.998 1.711 5.887 1.00 81.19 69 GLY A C 1
ATOM 522 O O . GLY A 1 69 ? 5.687 2.626 6.338 1.00 81.19 69 GLY A O 1
ATOM 523 N N . GLY A 1 70 ? 5.423 0.894 4.939 1.00 77.31 70 GLY A N 1
ATOM 524 C CA . GLY A 1 70 ? 6.735 1.032 4.325 1.00 77.31 70 GLY A CA 1
ATOM 525 C C . GLY A 1 70 ? 7.026 -0.081 3.332 1.00 77.31 70 GLY A C 1
ATOM 526 O O . GLY A 1 70 ? 6.306 -1.081 3.255 1.00 77.31 70 GLY A O 1
ATOM 527 N N . GLY A 1 71 ? 8.093 0.109 2.566 1.00 82.38 71 GLY A N 1
ATOM 528 C CA . GLY A 1 71 ? 8.580 -0.854 1.591 1.00 82.38 71 GLY A CA 1
ATOM 529 C C . GLY A 1 71 ? 9.230 -0.186 0.390 1.00 82.38 71 GLY A C 1
ATOM 530 O O . GLY A 1 71 ? 9.531 1.005 0.412 1.00 82.38 71 GLY A O 1
ATOM 531 N N . HIS A 1 72 ? 9.440 -0.977 -0.654 1.00 81.56 72 HIS A N 1
ATOM 532 C CA . HIS A 1 72 ? 10.012 -0.556 -1.928 1.00 81.56 72 HIS A CA 1
ATOM 533 C C . HIS A 1 72 ? 8.963 -0.623 -3.041 1.00 81.56 72 HIS A C 1
ATOM 535 O O . HIS A 1 72 ? 7.945 -1.297 -2.896 1.00 81.56 72 HIS A O 1
ATOM 541 N N . ALA A 1 73 ? 9.246 0.004 -4.187 1.00 80.75 73 ALA A N 1
ATOM 542 C CA . ALA A 1 73 ? 8.348 0.036 -5.346 1.00 80.75 73 ALA A CA 1
ATOM 543 C C . ALA A 1 73 ? 7.807 -1.353 -5.754 1.00 80.75 73 ALA A C 1
ATOM 545 O O . ALA A 1 73 ? 6.647 -1.481 -6.135 1.00 80.75 73 ALA A O 1
ATOM 546 N N . ALA A 1 74 ? 8.630 -2.401 -5.613 1.00 82.69 74 ALA A N 1
ATOM 547 C CA . ALA A 1 74 ? 8.275 -3.786 -5.929 1.00 82.69 74 ALA A CA 1
ATOM 548 C C . ALA A 1 74 ? 7.477 -4.510 -4.835 1.00 82.69 74 ALA A C 1
ATOM 550 O O . ALA A 1 74 ? 6.732 -5.446 -5.121 1.00 82.69 74 ALA A O 1
ATOM 551 N N . ALA A 1 75 ? 7.696 -4.159 -3.571 1.00 84.00 75 ALA A N 1
ATOM 552 C CA . ALA A 1 75 ? 7.142 -4.884 -2.441 1.00 84.00 75 ALA A CA 1
ATOM 553 C C . ALA A 1 75 ? 7.003 -3.953 -1.246 1.00 84.00 75 ALA A C 1
ATOM 555 O O . ALA A 1 75 ? 7.998 -3.439 -0.728 1.00 84.00 75 ALA A O 1
ATOM 556 N N . ALA A 1 76 ? 5.773 -3.767 -0.788 1.00 88.56 76 ALA A N 1
ATOM 557 C CA . ALA A 1 76 ? 5.502 -2.890 0.331 1.00 88.56 76 ALA A CA 1
ATOM 558 C C . ALA A 1 76 ? 4.326 -3.384 1.166 1.00 88.56 76 ALA A C 1
ATOM 560 O O . ALA A 1 76 ? 3.609 -4.307 0.780 1.00 88.56 76 ALA A O 1
ATOM 561 N N . SER A 1 77 ? 4.161 -2.823 2.357 1.00 86.44 77 SER A N 1
ATOM 562 C CA . SER A 1 77 ? 3.107 -3.253 3.270 1.00 86.44 77 SER A CA 1
ATOM 563 C C . SER A 1 77 ? 2.667 -2.143 4.215 1.00 86.44 77 SER A C 1
ATOM 565 O O . SER A 1 77 ? 3.467 -1.306 4.634 1.00 86.44 77 SER A O 1
ATOM 567 N N . ILE A 1 78 ? 1.378 -2.148 4.551 1.00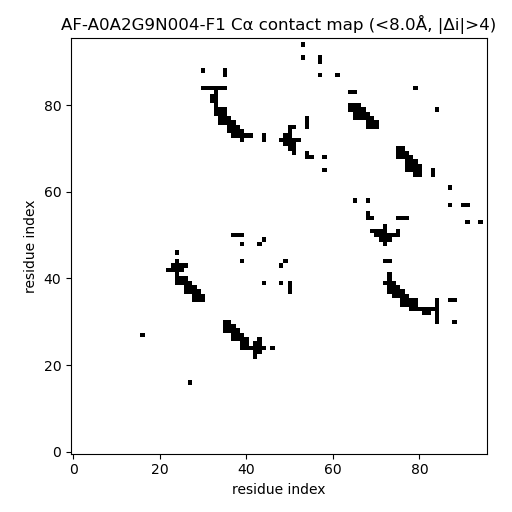 88.25 78 ILE A N 1
ATOM 568 C CA . ILE A 1 78 ? 0.732 -1.243 5.499 1.00 88.25 78 ILE A CA 1
ATOM 569 C C . ILE A 1 78 ? 0.083 -2.075 6.598 1.00 88.25 78 ILE A C 1
ATOM 571 O O . ILE A 1 78 ? -0.789 -2.898 6.330 1.00 88.25 78 ILE A O 1
ATOM 575 N N . ARG A 1 79 ? 0.443 -1.807 7.851 1.00 88.44 79 ARG A N 1
ATOM 576 C CA . ARG A 1 79 ? -0.349 -2.202 9.016 1.00 88.44 79 ARG A CA 1
ATOM 577 C C . ARG A 1 79 ? -1.363 -1.125 9.346 1.00 88.44 79 ARG A C 1
ATOM 579 O O . ARG A 1 79 ? -1.007 0.017 9.643 1.00 88.44 79 ARG A O 1
ATOM 586 N N . THR A 1 80 ? -2.623 -1.517 9.366 1.00 87.81 80 THR A N 1
ATOM 587 C CA . THR A 1 80 ? -3.744 -0.654 9.723 1.00 87.81 80 THR A CA 1
ATOM 588 C C . THR A 1 80 ? -4.261 -1.008 11.110 1.00 87.81 80 THR A C 1
ATOM 590 O O . THR A 1 80 ? -3.969 -2.074 11.657 1.00 87.81 80 THR A O 1
ATOM 593 N N . LYS A 1 81 ? -5.069 -0.125 11.689 1.00 87.00 81 LYS A N 1
ATOM 594 C CA . LYS A 1 81 ? -5.943 -0.487 12.805 1.00 87.00 81 LYS A CA 1
ATOM 595 C C . LYS A 1 81 ? -7.038 -1.435 12.313 1.00 87.00 81 LYS A C 1
ATOM 597 O O . LYS A 1 81 ? -7.368 -1.470 11.122 1.00 87.00 81 LYS A O 1
ATOM 602 N N . LYS A 1 82 ? -7.612 -2.197 13.244 1.00 82.50 82 LYS A N 1
ATOM 603 C CA . LYS A 1 82 ? -8.727 -3.103 12.961 1.00 82.50 82 LYS A CA 1
ATOM 604 C C . LYS A 1 82 ? -9.890 -2.317 12.347 1.00 82.50 82 LYS A C 1
ATOM 606 O O . LYS A 1 82 ? -10.239 -1.247 12.838 1.00 82.50 82 LYS A O 1
ATOM 611 N N . GLY A 1 83 ? -10.448 -2.826 11.249 1.00 82.31 83 GLY A N 1
ATOM 612 C CA . GLY A 1 83 ? -11.544 -2.184 10.509 1.00 82.31 83 GLY A CA 1
ATOM 613 C C . GLY A 1 83 ? -11.112 -1.181 9.430 1.00 82.31 83 GLY A C 1
ATOM 614 O O . GLY A 1 83 ? -11.920 -0.852 8.567 1.00 82.31 83 GLY A O 1
ATOM 615 N N . PHE A 1 84 ? -9.843 -0.757 9.402 1.00 84.50 84 PHE A N 1
ATOM 616 C CA . PHE A 1 84 ? -9.343 0.197 8.400 1.00 84.50 84 PHE A CA 1
ATOM 617 C C . PHE A 1 84 ? -8.757 -0.465 7.149 1.00 84.50 84 PHE A C 1
ATOM 619 O O . PHE A 1 84 ? -8.618 0.203 6.129 1.00 84.50 84 PHE A O 1
ATOM 626 N N . ALA A 1 85 ? -8.462 -1.769 7.181 1.00 80.94 85 ALA A N 1
ATOM 627 C CA . ALA A 1 85 ? -7.875 -2.478 6.041 1.00 80.94 85 ALA A CA 1
ATOM 628 C C . ALA A 1 85 ? -8.742 -2.383 4.772 1.00 80.94 85 ALA A C 1
ATOM 630 O O . ALA A 1 85 ? -8.218 -2.186 3.679 1.00 80.94 85 ALA A O 1
ATOM 631 N N . LYS A 1 86 ? -10.074 -2.446 4.919 1.00 83.50 86 LYS A N 1
ATOM 632 C CA . LYS A 1 86 ? -11.012 -2.297 3.796 1.00 83.50 86 LYS A CA 1
ATOM 633 C C . LYS A 1 86 ? -11.007 -0.880 3.214 1.00 83.50 86 LYS A C 1
ATOM 635 O O . LYS A 1 86 ? -11.096 -0.728 2.005 1.00 83.50 86 LYS A O 1
ATOM 640 N N . ILE A 1 87 ? -10.885 0.140 4.063 1.00 85.50 87 ILE A N 1
ATOM 641 C CA . ILE A 1 87 ? -10.812 1.543 3.628 1.00 85.50 87 ILE A CA 1
ATOM 642 C C . ILE A 1 87 ? -9.513 1.766 2.852 1.00 85.50 87 ILE A C 1
ATOM 644 O O . ILE A 1 87 ? -9.537 2.314 1.760 1.00 85.50 87 ILE A O 1
ATOM 648 N N . VAL A 1 88 ? -8.393 1.255 3.372 1.00 84.12 88 VAL A N 1
ATOM 649 C CA . VAL A 1 88 ? -7.099 1.311 2.680 1.00 84.12 88 VAL A CA 1
ATOM 650 C C . VAL A 1 88 ? -7.164 0.616 1.321 1.00 84.12 88 VAL A C 1
ATOM 652 O O . VAL A 1 88 ? -6.652 1.162 0.355 1.00 84.12 88 VAL A O 1
ATOM 655 N N . LEU A 1 89 ? -7.826 -0.540 1.216 1.00 84.06 89 LEU A N 1
ATOM 656 C CA . LEU A 1 89 ? -7.992 -1.232 -0.064 1.00 84.06 89 LEU A CA 1
ATOM 657 C C . LEU A 1 89 ? -8.762 -0.389 -1.097 1.00 84.06 89 LEU A C 1
ATOM 659 O O . LEU A 1 89 ? -8.380 -0.371 -2.262 1.00 84.06 89 LEU A O 1
ATOM 663 N N . LEU A 1 90 ? -9.803 0.335 -0.675 1.00 85.94 90 LEU A N 1
ATOM 664 C CA . LEU A 1 90 ? -10.557 1.229 -1.561 1.00 85.94 90 LEU A CA 1
ATOM 665 C C . LEU A 1 90 ? -9.711 2.412 -2.046 1.00 85.94 90 LEU A C 1
ATOM 667 O O . LEU A 1 90 ? -9.809 2.800 -3.205 1.00 85.94 90 LEU A O 1
ATOM 671 N N . GLU A 1 91 ? -8.855 2.971 -1.190 1.00 85.00 91 GLU A N 1
ATOM 672 C CA . GLU A 1 91 ? -7.951 4.051 -1.608 1.00 85.00 91 GLU A CA 1
ATOM 673 C C . GLU A 1 91 ? -6.853 3.559 -2.555 1.00 85.00 91 GLU A C 1
ATOM 675 O O . GLU A 1 91 ? -6.473 4.268 -3.482 1.00 85.00 91 GLU A O 1
ATOM 680 N N . VAL A 1 92 ? -6.381 2.322 -2.374 1.00 82.94 92 VAL A N 1
ATOM 681 C CA . VAL A 1 92 ? -5.462 1.681 -3.323 1.00 82.94 92 VAL A CA 1
ATOM 682 C C . VAL A 1 92 ? -6.108 1.527 -4.696 1.00 82.94 92 VAL A C 1
ATOM 684 O O . VAL A 1 92 ? -5.456 1.817 -5.693 1.00 82.94 92 VAL A O 1
ATOM 687 N N . GLU A 1 93 ? -7.364 1.080 -4.758 1.00 82.94 93 GLU A N 1
ATOM 688 C CA . GLU A 1 93 ? -8.089 0.896 -6.023 1.00 82.94 93 GLU A CA 1
ATOM 689 C C . GLU A 1 93 ? -8.216 2.210 -6.804 1.00 82.94 93 GLU A C 1
ATOM 691 O O . GLU A 1 93 ? -8.072 2.214 -8.019 1.00 82.94 93 GLU A O 1
ATOM 696 N N . LYS A 1 94 ? -8.404 3.339 -6.111 1.00 81.94 94 LYS A N 1
ATOM 697 C CA . LYS A 1 94 ? -8.432 4.675 -6.732 1.00 81.94 94 LYS A CA 1
ATOM 698 C C . LYS A 1 94 ? -7.062 5.175 -7.200 1.00 81.94 94 LYS A C 1
ATOM 700 O O . LYS A 1 94 ? -7.000 6.127 -7.975 1.00 81.94 94 LYS A O 1
ATOM 705 N N . ALA A 1 95 ? -5.981 4.632 -6.644 1.00 74.62 95 ALA A N 1
ATOM 706 C CA . ALA A 1 95 ? -4.612 5.068 -6.911 1.00 74.62 95 ALA A CA 1
ATOM 707 C C . ALA A 1 95 ? -3.921 4.266 -8.029 1.00 74.62 95 ALA A C 1
ATOM 709 O O . ALA A 1 95 ? -2.822 4.649 -8.440 1.00 74.62 95 ALA A O 1
ATOM 710 N N . LEU A 1 96 ? -4.538 3.166 -8.473 1.00 71.56 96 LEU A N 1
ATOM 711 C CA . LEU A 1 96 ? -4.150 2.362 -9.636 1.00 71.56 96 LEU A CA 1
ATOM 712 C C . LEU A 1 96 ? -4.745 2.934 -10.927 1.00 71.56 96 LEU A C 1
ATOM 714 O O . LEU A 1 96 ? -4.028 2.864 -11.950 1.00 71.56 96 LEU A O 1
#

Solvent-accessible surface area (backbone atoms only — not comparable to full-atom values): 5817 Å² total; per-residue (Å²): 132,88,79,85,87,84,86,89,75,86,79,85,84,87,82,79,90,80,71,88,62,87,86,59,61,43,77,47,75,49,75,49,68,35,36,38,37,41,41,36,42,71,52,23,41,76,73,67,48,40,45,34,61,53,51,52,53,49,44,71,77,37,61,91,37,52,76,48,69,52,59,40,46,48,42,22,38,35,34,28,38,80,80,32,30,65,56,52,52,55,53,49,64,76,73,108

pLDDT: mean 74.17, std 18.95, range [30.58, 88.94]

Foldseek 3Di:
DDDDDDDDDPDDPPPDPPDPPPPDWDWDWDFDQFKIKIATDVNVVVVVQAPAVLQVVLCVVCVPFWPDWDDTSGIIMTGTPGPCRVVSVVSSVVVD

Sequence (96 aa):
CEEEGMVQRGKKNEAAAGEREKGNAVVVIGFGESLVTFRANQEAIKKGFDAGKIIERIKEEIKTGINLGGGHAAAASIRTKKGFAKIVLLEVEKAL

Mean predicted aligned error: 10.88 Å